Protein AF-A0A7N2L5B9-F1 (afdb_monomer_lite)

Organism: Quercus lobata (NCBI:txid97700)

Secondary structure (DSSP, 8-state):
-HHHHHHHHHHHHHHHHH----SS---EEEEEEETTEEEEEEETTSSEEEE-TT---SSS----SSTT--SS-EEEE-S--------HHHHHHHHHHHHHHHHHHHHHHHH--TT-TT-GGG-TT--

Sequence (127 aa):
MKIEESAKKCLDRIVQLYVYERQHKLVGIAFGGTMGNERVFVDEDFASVSIRHHATDKTYQPDSLFPDQGFLPVEALISEIEVWGLGGKAAKEVQSSYKKREELFTEQRRKVDLKTFGSWDDSPEKI

Radius of gyration: 24.9 Å; chains: 1; bounding box: 60×34×73 Å

Structure (mmCIF, N/CA/C/O backbone):
data_AF-A0A7N2L5B9-F1
#
_entry.id   AF-A0A7N2L5B9-F1
#
loop_
_atom_site.group_PDB
_atom_site.id
_atom_site.type_symbol
_atom_site.label_atom_id
_atom_site.label_alt_id
_atom_site.label_comp_id
_atom_site.label_asym_id
_atom_site.label_entity_id
_atom_site.label_seq_id
_atom_site.pdbx_PDB_ins_code
_atom_site.Cartn_x
_atom_site.Cartn_y
_atom_site.Cartn_z
_atom_site.occupancy
_atom_site.B_iso_or_equiv
_atom_site.auth_seq_id
_atom_site.auth_comp_id
_atom_site.auth_asym_id
_atom_site.auth_atom_id
_atom_site.pdbx_PDB_model_num
ATOM 1 N N . MET A 1 1 ? 21.483 7.565 -50.943 1.00 53.66 1 MET A N 1
ATOM 2 C CA . MET A 1 1 ? 20.057 7.934 -50.798 1.00 53.66 1 MET A CA 1
ATOM 3 C C . MET A 1 1 ? 19.184 6.806 -50.238 1.00 53.66 1 MET A C 1
ATOM 5 O O . MET A 1 1 ? 18.634 7.003 -49.172 1.00 53.66 1 MET A O 1
ATOM 9 N N . LYS A 1 2 ? 19.098 5.607 -50.845 1.00 55.34 2 LYS A N 1
ATOM 10 C CA . LYS A 1 2 ? 18.214 4.523 -50.335 1.00 55.34 2 LYS A CA 1
ATOM 11 C C . LYS A 1 2 ? 18.612 3.910 -48.976 1.00 55.34 2 LYS A C 1
ATOM 13 O O . LYS A 1 2 ? 17.758 3.408 -48.258 1.00 55.34 2 LYS A O 1
ATOM 18 N N . ILE A 1 3 ? 19.901 3.927 -48.625 1.00 55.09 3 ILE A N 1
ATOM 19 C CA . ILE A 1 3 ? 20.414 3.299 -47.391 1.00 55.09 3 ILE A CA 1
ATOM 20 C C . ILE A 1 3 ? 20.096 4.154 -46.154 1.00 55.09 3 ILE A C 1
ATOM 22 O O . ILE A 1 3 ? 19.673 3.625 -45.130 1.00 55.09 3 ILE A O 1
ATOM 26 N N . GLU A 1 4 ? 20.223 5.477 -46.266 1.00 55.88 4 GLU A N 1
ATOM 27 C CA . GLU A 1 4 ? 19.895 6.417 -45.184 1.00 55.88 4 GLU A CA 1
ATOM 28 C C . GLU A 1 4 ? 18.394 6.439 -44.884 1.00 55.88 4 GLU A C 1
ATOM 30 O O . GLU A 1 4 ? 17.987 6.533 -43.730 1.00 55.88 4 GLU A O 1
ATOM 35 N N . GLU A 1 5 ? 17.566 6.269 -45.914 1.00 63.25 5 GLU A N 1
ATOM 36 C CA . GLU A 1 5 ? 16.113 6.210 -45.782 1.00 63.25 5 GLU A CA 1
ATOM 37 C C . GLU A 1 5 ? 15.657 4.949 -45.028 1.00 63.25 5 GLU A C 1
ATOM 39 O O . GLU A 1 5 ? 14.795 5.032 -44.155 1.00 63.25 5 GLU A O 1
ATOM 44 N N . SER A 1 6 ? 16.298 3.798 -45.273 1.00 57.78 6 SER A N 1
ATOM 45 C CA . SER A 1 6 ? 16.068 2.567 -44.498 1.00 57.78 6 SER A CA 1
ATOM 46 C C . SER A 1 6 ? 16.541 2.675 -43.046 1.00 57.78 6 SER A C 1
ATOM 48 O O . SER A 1 6 ? 15.857 2.178 -42.151 1.00 57.78 6 SER A O 1
ATOM 50 N N . ALA A 1 7 ? 17.675 3.336 -42.789 1.00 58.78 7 ALA A N 1
ATOM 51 C CA . ALA A 1 7 ? 18.171 3.551 -41.428 1.00 58.78 7 ALA A CA 1
ATOM 52 C C . ALA A 1 7 ? 17.229 4.460 -40.624 1.00 58.78 7 ALA A C 1
ATOM 54 O O . ALA A 1 7 ? 16.900 4.147 -39.480 1.00 58.78 7 ALA A O 1
ATOM 55 N N . LYS A 1 8 ? 16.716 5.525 -41.254 1.00 61.16 8 LYS A N 1
ATOM 56 C CA . LYS A 1 8 ? 15.740 6.440 -40.653 1.00 61.16 8 LYS A CA 1
ATOM 57 C C . LYS A 1 8 ? 14.416 5.738 -40.348 1.00 61.16 8 LYS A C 1
ATOM 59 O O . LYS A 1 8 ? 13.914 5.855 -39.242 1.00 61.16 8 LYS A O 1
ATOM 64 N N . LYS A 1 9 ? 13.926 4.893 -41.262 1.00 63.44 9 LYS A N 1
ATOM 65 C CA . LYS A 1 9 ? 12.708 4.088 -41.058 1.00 63.44 9 LYS A CA 1
ATOM 66 C C . LYS A 1 9 ? 12.842 3.062 -39.930 1.00 63.44 9 LYS A C 1
ATOM 68 O O . LYS A 1 9 ? 11.855 2.745 -39.272 1.00 63.44 9 LYS A O 1
ATOM 73 N N . CYS A 1 10 ? 14.045 2.521 -39.727 1.00 51.75 10 CYS A N 1
ATOM 74 C CA . CYS A 1 10 ? 14.341 1.597 -38.633 1.00 51.75 10 CYS A CA 1
ATOM 75 C C . CYS A 1 10 ? 14.402 2.335 -37.286 1.00 51.75 10 CYS A C 1
ATOM 77 O O . CYS A 1 10 ? 13.784 1.893 -36.322 1.00 51.75 10 CYS A O 1
ATOM 79 N N . LEU A 1 11 ? 15.063 3.499 -37.252 1.00 57.41 11 LEU A N 1
ATOM 80 C CA . LEU A 1 11 ? 15.091 4.405 -36.100 1.00 57.41 11 LEU A CA 1
ATOM 81 C C . LEU A 1 11 ? 13.691 4.904 -35.725 1.00 57.41 11 LEU A C 1
ATOM 83 O O . LEU A 1 11 ? 13.323 4.805 -34.563 1.00 57.41 11 LEU A O 1
ATOM 87 N N . ASP A 1 12 ? 12.881 5.332 -36.692 1.00 57.59 12 ASP A N 1
ATOM 88 C CA . ASP A 1 12 ? 11.504 5.784 -36.458 1.00 57.59 12 ASP A CA 1
ATOM 89 C C . ASP A 1 12 ? 10.623 4.655 -35.894 1.00 57.59 12 ASP A C 1
ATOM 91 O O . ASP A 1 12 ? 9.808 4.889 -35.005 1.00 57.59 12 ASP A O 1
ATOM 95 N N . ARG A 1 13 ? 10.835 3.403 -36.331 1.00 53.72 13 ARG A N 1
ATOM 96 C CA . ARG A 1 13 ? 10.157 2.218 -35.771 1.00 53.72 13 ARG A CA 1
ATOM 97 C C . ARG A 1 13 ? 10.599 1.892 -34.344 1.00 53.72 13 ARG A C 1
ATOM 99 O O . ARG A 1 13 ? 9.770 1.483 -33.536 1.00 53.72 13 ARG A O 1
ATOM 106 N N . ILE A 1 14 ? 11.885 2.058 -34.034 1.00 50.78 14 ILE A N 1
ATOM 107 C CA . ILE A 1 14 ? 12.431 1.876 -32.680 1.00 50.78 14 ILE A CA 1
ATOM 108 C C . ILE A 1 14 ? 11.902 2.973 -31.747 1.00 50.78 14 ILE A C 1
ATOM 110 O O . ILE A 1 14 ? 11.513 2.680 -30.618 1.00 50.78 14 ILE A O 1
ATOM 114 N N . VAL A 1 15 ? 11.809 4.214 -32.233 1.00 51.84 15 VAL A N 1
ATOM 115 C CA . VAL A 1 15 ? 11.195 5.331 -31.502 1.00 51.84 15 VAL A CA 1
ATOM 116 C C . VAL A 1 15 ? 9.703 5.069 -31.280 1.00 51.84 15 VAL A C 1
ATOM 118 O O . VAL A 1 15 ? 9.227 5.258 -30.168 1.00 51.84 15 VAL A O 1
ATOM 121 N N . GLN A 1 16 ? 8.974 4.531 -32.262 1.00 48.62 16 GLN A N 1
ATOM 122 C CA . GLN A 1 16 ? 7.569 4.132 -32.087 1.00 48.62 16 GLN A CA 1
ATOM 123 C C . GLN A 1 16 ? 7.361 3.024 -31.043 1.00 48.62 16 GLN A C 1
ATOM 125 O O . GLN A 1 16 ? 6.324 3.008 -30.390 1.00 48.62 16 GLN A O 1
ATOM 130 N N . LEU A 1 17 ? 8.331 2.123 -30.851 1.00 46.97 17 LEU A N 1
ATOM 131 C CA . LEU A 1 17 ? 8.285 1.119 -29.779 1.00 46.97 17 LEU A CA 1
ATOM 132 C C . LEU A 1 17 ? 8.590 1.719 -28.395 1.00 46.97 17 LEU A C 1
ATOM 134 O O . LEU A 1 17 ? 8.076 1.222 -27.397 1.00 46.97 17 LEU A O 1
ATOM 138 N N . TYR A 1 18 ? 9.384 2.795 -28.327 1.00 43.50 18 TYR A N 1
ATOM 139 C CA . TYR A 1 18 ? 9.643 3.545 -27.089 1.00 43.50 18 TYR A CA 1
ATOM 140 C C . TYR A 1 18 ? 8.515 4.522 -26.723 1.00 43.50 18 TYR A C 1
ATOM 142 O O . TYR A 1 18 ? 8.337 4.833 -25.548 1.00 43.50 18 TYR A O 1
ATOM 150 N N . VAL A 1 19 ? 7.729 4.973 -27.705 1.00 43.12 19 VAL A N 1
ATOM 151 C CA . VAL A 1 19 ? 6.521 5.796 -27.522 1.00 43.12 19 VAL A CA 1
ATOM 152 C C . VAL A 1 19 ? 5.282 4.893 -27.496 1.00 43.12 19 VAL A C 1
ATOM 154 O O . VAL A 1 19 ? 4.275 5.150 -28.149 1.00 43.12 19 VAL A O 1
ATOM 157 N N . TYR A 1 20 ? 5.329 3.808 -26.722 1.00 40.22 20 TYR A N 1
ATOM 158 C CA . TYR A 1 20 ? 4.092 3.247 -26.188 1.00 40.22 20 TYR A CA 1
ATOM 159 C C . TYR A 1 20 ? 3.720 4.089 -24.968 1.00 40.22 20 TYR A C 1
ATOM 161 O O . TYR A 1 20 ? 3.953 3.710 -23.820 1.00 40.22 20 TYR A O 1
ATOM 169 N N . GLU A 1 21 ? 3.199 5.292 -25.220 1.00 44.78 21 GLU A N 1
ATOM 170 C CA . GLU A 1 21 ? 2.482 6.016 -24.179 1.00 44.78 21 GLU A CA 1
ATOM 171 C C . GLU A 1 21 ? 1.335 5.108 -23.736 1.00 44.78 21 GLU A C 1
ATOM 173 O O . GLU A 1 21 ? 0.450 4.779 -24.530 1.00 44.78 21 GLU A O 1
ATOM 178 N N . ARG A 1 22 ? 1.368 4.646 -22.477 1.00 44.94 22 ARG A N 1
ATOM 179 C CA . ARG A 1 22 ? 0.214 3.984 -21.863 1.00 44.94 22 ARG A CA 1
ATOM 180 C C . ARG A 1 22 ? -0.957 4.959 -22.000 1.00 44.94 22 ARG A C 1
ATOM 182 O O . ARG A 1 22 ? -1.039 5.927 -21.255 1.00 44.94 22 ARG A O 1
ATOM 189 N N . GLN A 1 23 ? -1.854 4.706 -22.954 1.00 48.22 23 GLN A N 1
ATOM 190 C CA . GLN A 1 23 ? -3.026 5.546 -23.243 1.00 48.22 23 GLN A CA 1
ATOM 191 C C . GLN A 1 23 ? -4.046 5.601 -22.092 1.00 48.22 23 GLN A C 1
ATOM 193 O O . GLN A 1 23 ? -5.049 6.303 -22.186 1.00 48.22 23 GLN A O 1
ATOM 198 N N . HIS A 1 24 ? -3.786 4.903 -20.988 1.00 52.44 24 HIS A N 1
ATOM 199 C CA . HIS A 1 24 ? -4.575 4.975 -19.774 1.00 52.44 24 HIS A CA 1
ATOM 200 C C . HIS A 1 24 ? -3.811 5.766 -18.721 1.00 52.44 24 HIS A C 1
ATOM 202 O O . HIS A 1 24 ? -2.700 5.404 -18.329 1.00 52.44 24 HIS A O 1
ATOM 208 N N . LYS A 1 25 ? -4.434 6.851 -18.254 1.00 61.50 25 LYS A N 1
ATOM 209 C CA . LYS A 1 25 ? -4.011 7.543 -17.042 1.00 61.50 25 LYS A CA 1
ATOM 210 C C . LYS A 1 25 ? -4.011 6.507 -15.919 1.00 61.50 25 LYS A C 1
ATOM 212 O O . LYS A 1 25 ? -5.069 5.998 -15.576 1.00 61.50 25 LYS A O 1
ATOM 217 N N . LEU A 1 26 ? -2.831 6.174 -15.404 1.00 66.00 26 LEU A N 1
ATOM 218 C CA . LEU A 1 26 ? -2.697 5.276 -14.264 1.00 66.00 26 LEU A CA 1
ATOM 219 C C . LEU A 1 26 ? -3.314 5.985 -13.053 1.00 66.00 26 LEU A C 1
ATOM 221 O O . LEU A 1 26 ? -2.792 7.003 -12.593 1.00 66.00 26 LEU A O 1
ATOM 225 N N . VAL A 1 27 ? -4.475 5.504 -12.614 1.00 82.81 27 VAL A N 1
ATOM 226 C CA . VAL A 1 27 ? -5.153 5.959 -11.399 1.00 82.81 27 VAL A CA 1
ATOM 227 C C . VAL A 1 27 ? -4.838 4.930 -10.329 1.00 82.81 27 VAL A C 1
ATOM 229 O O . VAL A 1 27 ? -4.978 3.737 -10.555 1.00 82.81 27 VAL A O 1
ATOM 232 N N . GLY A 1 28 ? -4.322 5.383 -9.195 1.00 89.38 28 GLY A N 1
ATOM 233 C CA . GLY A 1 28 ? -3.853 4.473 -8.165 1.00 89.38 28 GLY A CA 1
ATOM 234 C C . GLY A 1 28 ? -2.993 5.168 -7.127 1.00 89.38 28 GLY A C 1
ATOM 235 O O . GLY A 1 28 ? -2.860 6.398 -7.115 1.00 89.38 28 GLY A O 1
ATOM 236 N N . ILE A 1 29 ? -2.401 4.364 -6.253 1.00 91.44 29 ILE A N 1
ATOM 237 C CA . ILE A 1 29 ? -1.501 4.824 -5.198 1.00 91.44 29 ILE A CA 1
ATOM 238 C C . ILE A 1 29 ? -0.084 4.434 -5.580 1.00 91.44 29 ILE A C 1
ATOM 240 O O . ILE A 1 29 ? 0.196 3.270 -5.851 1.00 91.44 29 ILE A O 1
ATOM 244 N N . ALA A 1 30 ? 0.826 5.402 -5.564 1.00 90.06 30 ALA A N 1
ATOM 245 C CA . ALA A 1 30 ? 2.199 5.170 -5.966 1.00 90.06 30 ALA A CA 1
ATOM 246 C C . ALA A 1 30 ? 3.201 5.705 -4.946 1.00 90.06 30 ALA A C 1
ATOM 248 O O . ALA A 1 30 ? 2.984 6.748 -4.327 1.00 90.06 30 ALA A O 1
ATOM 249 N N . PHE A 1 31 ? 4.318 4.995 -4.804 1.00 88.88 31 PHE A N 1
ATOM 250 C CA . PHE A 1 31 ? 5.399 5.324 -3.885 1.00 88.88 31 PHE A CA 1
ATOM 251 C C . PHE A 1 31 ? 6.743 5.278 -4.597 1.00 88.88 31 PHE A C 1
ATOM 253 O O . PHE A 1 31 ? 7.099 4.268 -5.208 1.00 88.88 31 PHE A O 1
ATOM 260 N N . GLY A 1 32 ? 7.507 6.361 -4.438 1.00 86.38 32 GLY A N 1
ATOM 261 C CA . GLY A 1 32 ? 8.851 6.509 -4.988 1.00 86.38 32 GLY A CA 1
ATOM 262 C C . GLY A 1 32 ? 8.879 6.613 -6.511 1.00 86.38 32 GLY A C 1
ATOM 263 O O . GLY A 1 32 ? 8.048 6.040 -7.210 1.00 86.38 32 GLY A O 1
ATOM 264 N N . GLY A 1 33 ? 9.865 7.325 -7.038 1.00 82.50 33 GLY A N 1
ATOM 265 C CA . GLY A 1 33 ? 10.134 7.443 -8.464 1.00 82.50 33 GLY A CA 1
ATOM 266 C C . GLY A 1 33 ? 9.648 8.766 -9.037 1.00 82.50 33 GLY A C 1
ATOM 267 O O . GLY A 1 33 ? 9.576 9.788 -8.355 1.00 82.50 33 GLY A O 1
ATOM 268 N N . THR A 1 34 ? 9.337 8.752 -10.327 1.00 80.62 34 THR A N 1
ATOM 269 C CA . THR A 1 34 ? 8.760 9.899 -11.045 1.00 80.62 34 THR A CA 1
ATOM 270 C C . THR A 1 34 ? 7.419 9.491 -11.642 1.00 80.62 34 THR A C 1
ATOM 272 O O . THR A 1 34 ? 7.162 8.301 -11.788 1.00 80.62 34 THR A O 1
ATOM 275 N N . MET A 1 35 ? 6.544 10.449 -11.971 1.00 79.44 35 MET A N 1
ATOM 276 C CA . MET A 1 35 ? 5.233 10.121 -12.554 1.00 79.44 35 MET A CA 1
ATOM 277 C C . MET A 1 35 ? 5.396 9.249 -13.812 1.00 79.44 35 MET A C 1
ATOM 279 O O . MET A 1 35 ? 6.147 9.607 -14.721 1.00 79.44 35 MET A O 1
ATOM 283 N N . GLY A 1 36 ? 4.712 8.103 -13.848 1.00 78.38 36 GLY A N 1
ATOM 284 C CA . GLY A 1 36 ? 4.807 7.067 -14.884 1.00 78.38 36 GLY A CA 1
ATOM 285 C C . GLY A 1 36 ? 5.945 6.049 -14.693 1.00 78.38 36 GLY A C 1
ATOM 286 O O . GLY A 1 36 ? 5.980 5.016 -15.375 1.00 78.38 36 GLY A O 1
ATOM 287 N N . ASN A 1 37 ? 6.873 6.322 -13.774 1.00 81.25 37 ASN A N 1
ATOM 288 C CA . ASN A 1 37 ? 8.009 5.480 -13.405 1.00 81.25 37 ASN A CA 1
ATOM 289 C C . ASN A 1 37 ? 8.113 5.350 -11.888 1.00 81.25 37 ASN A C 1
ATOM 291 O O . ASN A 1 37 ? 9.122 5.721 -11.279 1.00 81.25 37 ASN A O 1
ATOM 295 N N . GLU A 1 38 ? 7.052 4.831 -11.289 1.00 86.31 38 GLU A N 1
ATOM 296 C CA . GLU A 1 38 ? 6.957 4.652 -9.851 1.00 86.31 38 GLU A CA 1
ATOM 297 C C . GLU A 1 38 ? 7.613 3.340 -9.405 1.00 86.31 38 GLU A C 1
ATOM 299 O O . GLU A 1 38 ? 7.627 2.345 -10.141 1.00 86.31 38 GLU A O 1
ATOM 304 N N . ARG A 1 39 ? 8.193 3.336 -8.200 1.00 87.25 39 ARG A N 1
ATOM 305 C CA . ARG A 1 39 ? 8.867 2.155 -7.640 1.00 87.25 39 ARG A CA 1
ATOM 306 C C . ARG A 1 39 ? 7.858 1.104 -7.198 1.00 87.25 39 ARG A C 1
ATOM 308 O O . ARG A 1 39 ? 8.072 -0.082 -7.436 1.00 87.25 39 ARG A O 1
ATOM 315 N N . VAL A 1 40 ? 6.781 1.545 -6.559 1.00 90.44 40 VAL A N 1
ATOM 316 C CA . VAL A 1 40 ? 5.618 0.725 -6.219 1.00 90.44 40 VAL A CA 1
ATOM 317 C C . VAL A 1 40 ? 4.389 1.473 -6.697 1.00 90.44 40 VAL A C 1
ATOM 319 O O . VAL A 1 40 ? 4.199 2.628 -6.326 1.00 90.44 40 VAL A O 1
ATOM 322 N N . PHE A 1 41 ? 3.560 0.827 -7.503 1.00 91.38 41 PHE A N 1
ATOM 323 C CA . PHE A 1 41 ? 2.280 1.367 -7.941 1.00 91.38 41 PHE A CA 1
ATOM 324 C C . PHE A 1 41 ? 1.196 0.324 -7.706 1.00 91.38 41 PHE A C 1
ATOM 326 O O . PHE A 1 41 ? 1.312 -0.800 -8.191 1.00 9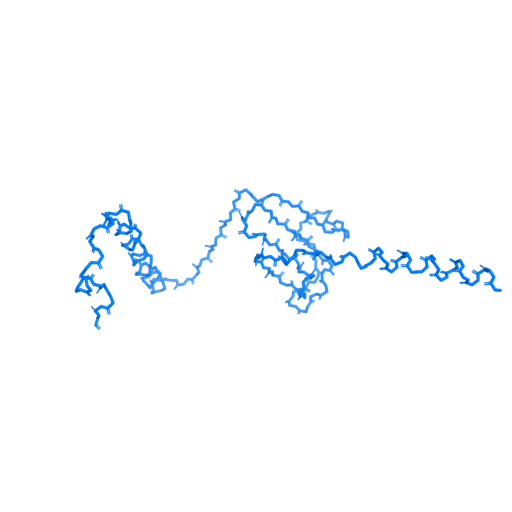1.38 41 PHE A O 1
ATOM 333 N N . VAL A 1 42 ? 0.171 0.706 -6.957 1.00 93.38 42 VAL A N 1
ATOM 334 C CA . VAL A 1 42 ? -1.033 -0.077 -6.695 1.00 93.38 42 VAL A CA 1
ATOM 335 C C . VAL A 1 42 ? -2.162 0.520 -7.514 1.00 93.38 42 VAL A C 1
ATOM 337 O O . VAL A 1 42 ? -2.383 1.731 -7.471 1.00 93.38 42 VAL A O 1
ATOM 340 N N . ASP A 1 43 ? -2.848 -0.339 -8.252 1.00 90.69 43 ASP A N 1
ATOM 341 C CA . ASP A 1 43 ? -3.959 0.051 -9.111 1.00 90.69 43 ASP A CA 1
ATOM 342 C C . ASP A 1 43 ? -5.174 0.555 -8.310 1.00 90.69 43 ASP A C 1
ATOM 344 O O . ASP A 1 43 ? -5.311 0.248 -7.122 1.00 90.69 43 ASP A O 1
ATOM 348 N N . GLU A 1 44 ? -6.056 1.324 -8.955 1.00 90.00 44 GLU A N 1
ATOM 349 C CA . GLU A 1 44 ? -7.255 1.927 -8.343 1.00 90.00 44 GLU A CA 1
ATOM 350 C C . GLU A 1 44 ? -8.128 0.904 -7.602 1.00 90.00 44 GLU A C 1
ATOM 352 O O . GLU A 1 44 ? -8.592 1.167 -6.491 1.00 90.00 44 GLU A O 1
ATOM 357 N N . ASP A 1 45 ? -8.282 -0.285 -8.183 1.00 89.19 45 ASP A N 1
ATOM 358 C CA . ASP A 1 45 ? -9.121 -1.352 -7.636 1.00 89.19 45 ASP A CA 1
ATOM 359 C C . ASP A 1 45 ? -8.409 -2.192 -6.563 1.00 89.19 45 ASP A C 1
ATOM 361 O O . ASP A 1 45 ? -8.958 -3.186 -6.085 1.00 89.19 45 ASP A O 1
ATOM 365 N N . PHE A 1 46 ? -7.167 -1.843 -6.200 1.00 89.38 46 PHE A N 1
ATOM 366 C CA . PHE A 1 46 ? -6.313 -2.607 -5.282 1.00 89.38 46 PHE A CA 1
ATOM 367 C C . PHE A 1 46 ? -6.130 -4.084 -5.679 1.00 89.38 46 PHE A C 1
ATOM 369 O O . PHE A 1 46 ? -5.754 -4.914 -4.855 1.00 89.38 46 PHE A O 1
ATOM 376 N N . ALA A 1 47 ? -6.378 -4.425 -6.945 1.00 90.50 47 ALA A N 1
ATOM 377 C CA . ALA A 1 47 ? -6.291 -5.793 -7.442 1.00 90.50 47 ALA A CA 1
ATOM 378 C C . ALA A 1 47 ? -4.848 -6.201 -7.762 1.00 90.50 47 ALA A C 1
ATOM 380 O O . ALA A 1 47 ? -4.470 -7.364 -7.606 1.00 90.50 47 ALA A O 1
ATOM 381 N N . SER A 1 48 ? -4.035 -5.246 -8.219 1.00 91.88 48 SER A N 1
ATOM 382 C CA . SER A 1 48 ? -2.669 -5.499 -8.661 1.00 91.88 48 SER A CA 1
ATOM 383 C C . SER A 1 48 ? -1.687 -4.445 -8.167 1.00 91.88 48 SER A C 1
ATOM 385 O O . SER A 1 48 ? -2.035 -3.288 -7.915 1.00 91.88 48 SER A O 1
ATOM 387 N N . VAL A 1 49 ? -0.437 -4.877 -8.030 1.00 92.56 49 VAL A N 1
ATOM 388 C CA . VAL A 1 49 ? 0.717 -4.043 -7.718 1.00 92.56 49 VAL A CA 1
ATOM 389 C C . VAL A 1 49 ? 1.783 -4.247 -8.783 1.00 92.56 49 VAL A C 1
ATOM 391 O O . VAL A 1 49 ? 2.071 -5.372 -9.191 1.00 92.56 49 VAL A O 1
ATOM 394 N N . SER A 1 50 ? 2.399 -3.153 -9.213 1.00 90.75 50 SER A N 1
ATOM 395 C CA . SER A 1 50 ? 3.585 -3.167 -10.060 1.00 90.75 50 SER A CA 1
ATOM 396 C C . SER A 1 50 ? 4.789 -2.637 -9.289 1.00 90.75 50 SER A C 1
ATOM 398 O O . SER A 1 50 ? 4.707 -1.621 -8.595 1.00 90.75 50 SER A O 1
ATOM 400 N N . ILE A 1 51 ? 5.910 -3.351 -9.390 1.00 90.19 51 ILE A N 1
ATOM 401 C CA . ILE A 1 51 ? 7.139 -3.063 -8.654 1.00 90.19 51 ILE A CA 1
ATOM 402 C C . ILE A 1 51 ? 8.296 -2.879 -9.635 1.00 90.19 51 ILE A C 1
ATOM 404 O O . ILE A 1 51 ? 8.578 -3.751 -10.461 1.00 90.19 51 ILE A O 1
ATOM 408 N N . ARG A 1 52 ? 9.006 -1.754 -9.514 1.00 86.31 52 ARG A N 1
ATOM 409 C CA . ARG A 1 52 ? 10.167 -1.388 -10.337 1.00 86.31 52 ARG A CA 1
ATOM 410 C C . ARG A 1 52 ? 11.343 -0.993 -9.452 1.00 86.31 52 ARG A C 1
ATOM 412 O O . ARG A 1 52 ? 11.411 0.132 -8.972 1.00 86.31 52 ARG A O 1
ATOM 419 N N . HIS A 1 53 ? 12.311 -1.884 -9.269 1.00 77.69 53 HIS A N 1
ATOM 420 C CA . HIS A 1 53 ? 13.462 -1.586 -8.408 1.00 77.69 53 HIS A CA 1
ATOM 421 C C . HIS A 1 53 ? 14.457 -0.573 -9.011 1.00 77.69 53 HIS A C 1
ATOM 423 O O . HIS A 1 53 ? 15.152 0.118 -8.273 1.00 77.69 53 HIS A O 1
ATOM 429 N N . HIS A 1 54 ? 14.484 -0.436 -10.343 1.00 70.81 54 HIS A N 1
ATOM 430 C CA . HIS A 1 54 ? 15.316 0.538 -11.064 1.00 70.81 54 HIS A CA 1
ATOM 431 C C . HIS A 1 54 ? 14.628 1.872 -11.356 1.00 70.81 54 HIS A C 1
ATOM 433 O O . HIS A 1 54 ? 15.210 2.707 -12.055 1.00 70.81 54 HIS A O 1
ATOM 439 N N . ALA A 1 55 ? 13.396 2.082 -10.876 1.00 68.62 55 ALA A N 1
ATOM 440 C CA . ALA A 1 55 ? 12.763 3.389 -10.983 1.00 68.62 55 ALA A CA 1
ATOM 441 C C . ALA A 1 55 ? 13.744 4.433 -10.436 1.00 68.62 55 ALA A C 1
ATOM 443 O O . ALA A 1 55 ? 14.204 4.312 -9.300 1.00 68.62 55 ALA A O 1
ATOM 444 N N . THR A 1 56 ? 14.143 5.390 -11.283 1.00 62.16 56 THR A N 1
ATOM 445 C CA . THR A 1 56 ? 15.144 6.403 -10.937 1.00 62.16 56 THR A CA 1
ATOM 446 C C . THR A 1 56 ? 14.510 7.365 -9.950 1.00 62.16 56 THR A C 1
ATOM 448 O O . THR A 1 56 ? 13.947 8.398 -10.306 1.00 62.16 56 THR A O 1
ATOM 451 N N . ASP A 1 57 ? 14.535 6.947 -8.699 1.00 62.72 57 ASP A N 1
ATOM 452 C CA . ASP A 1 57 ? 13.949 7.642 -7.585 1.00 62.72 57 ASP A CA 1
ATOM 453 C C . ASP A 1 57 ? 15.036 8.396 -6.819 1.00 62.72 57 ASP A C 1
ATOM 455 O O . ASP A 1 57 ? 16.141 7.891 -6.619 1.00 62.7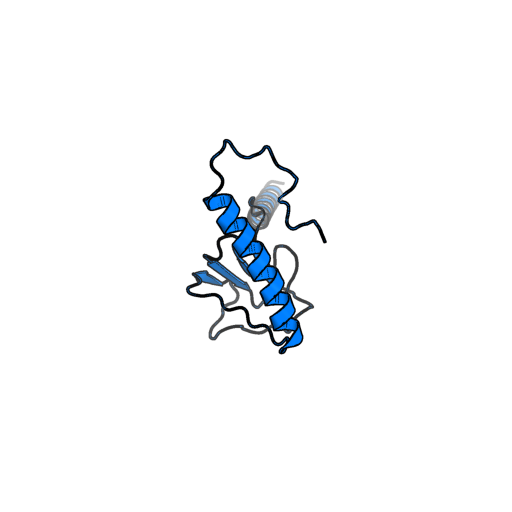2 57 ASP A O 1
ATOM 459 N N . LYS A 1 58 ? 14.721 9.618 -6.389 1.00 66.94 58 LYS A N 1
ATOM 460 C CA . LYS A 1 58 ? 15.537 10.351 -5.409 1.00 66.94 58 LYS A CA 1
ATOM 461 C C . LYS A 1 58 ? 15.018 10.157 -3.983 1.00 66.94 58 LYS A C 1
ATOM 463 O O . LYS A 1 58 ? 15.700 10.551 -3.042 1.00 66.94 58 LYS A O 1
ATOM 468 N N . THR A 1 59 ? 13.815 9.609 -3.825 1.00 70.44 59 THR A N 1
ATOM 469 C CA . THR A 1 59 ? 13.120 9.458 -2.548 1.00 70.44 59 THR A CA 1
ATOM 470 C C . THR A 1 59 ? 13.615 8.246 -1.765 1.00 70.44 59 THR A C 1
ATOM 472 O O . THR A 1 59 ? 13.801 8.357 -0.554 1.00 70.44 59 THR A O 1
ATOM 475 N N . TYR A 1 60 ? 13.892 7.120 -2.425 1.00 77.81 60 TYR A N 1
ATOM 476 C CA . TYR A 1 60 ? 14.385 5.910 -1.766 1.00 77.81 60 TYR A CA 1
ATOM 477 C C . TYR A 1 60 ? 15.673 5.371 -2.394 1.00 77.81 60 TYR A C 1
ATOM 479 O O . TYR A 1 60 ? 15.923 5.546 -3.584 1.00 77.81 60 TYR A O 1
ATOM 487 N N . GLN A 1 61 ? 16.476 4.656 -1.596 1.00 77.94 61 GLN A N 1
ATOM 488 C CA . GLN A 1 61 ? 17.651 3.950 -2.106 1.00 77.94 61 GLN A CA 1
ATOM 489 C C . GLN A 1 61 ? 17.212 2.882 -3.125 1.00 77.94 61 GLN A C 1
ATOM 491 O O . GLN A 1 61 ? 16.295 2.107 -2.817 1.00 77.94 61 GLN A O 1
ATOM 496 N N . PRO A 1 62 ? 17.838 2.831 -4.316 1.00 72.00 62 PRO A N 1
ATOM 497 C CA . PRO A 1 62 ? 17.548 1.810 -5.309 1.00 72.00 62 PRO A CA 1
ATOM 498 C C . PRO A 1 62 ? 18.060 0.469 -4.791 1.00 72.00 62 PRO A C 1
ATOM 500 O O . PRO A 1 62 ? 19.262 0.273 -4.633 1.00 72.00 62 PRO A O 1
ATOM 503 N N . ASP A 1 63 ? 17.131 -0.428 -4.489 1.00 79.19 63 ASP A N 1
ATOM 504 C CA . ASP A 1 63 ? 17.431 -1.802 -4.107 1.00 79.19 63 ASP A CA 1
ATOM 505 C C . ASP A 1 63 ? 16.217 -2.693 -4.386 1.00 79.19 63 ASP A C 1
ATOM 507 O O . ASP A 1 63 ? 15.089 -2.208 -4.578 1.00 79.19 63 ASP A O 1
ATOM 511 N N . SER A 1 64 ? 16.452 -3.995 -4.413 1.00 83.25 64 SER A N 1
ATOM 512 C CA . SER A 1 64 ? 15.417 -4.995 -4.612 1.00 83.25 64 SER A CA 1
ATOM 513 C C . SER A 1 64 ? 14.413 -4.989 -3.460 1.00 83.25 64 SER A C 1
ATOM 515 O O . SER A 1 64 ? 14.795 -4.936 -2.293 1.00 83.25 64 SER A O 1
ATOM 517 N N . LEU A 1 65 ? 13.117 -5.052 -3.773 1.00 85.44 65 LEU A N 1
ATOM 518 C CA . LEU A 1 65 ? 12.066 -5.145 -2.748 1.00 85.44 65 LEU A CA 1
ATOM 519 C C . LEU A 1 65 ? 11.746 -6.598 -2.371 1.00 85.44 65 LEU A C 1
ATOM 521 O O . LEU A 1 65 ? 11.167 -6.846 -1.317 1.00 85.44 65 LEU A O 1
ATOM 525 N N . PHE A 1 66 ? 12.138 -7.555 -3.211 1.00 85.94 66 PHE A N 1
ATOM 526 C CA . PHE A 1 66 ? 11.999 -8.989 -2.968 1.00 85.94 66 PHE A CA 1
ATOM 527 C C . PHE A 1 66 ? 13.166 -9.762 -3.616 1.00 85.94 66 PHE A C 1
ATOM 529 O O . PHE A 1 66 ? 13.888 -9.196 -4.438 1.00 85.94 66 PHE A O 1
ATOM 536 N N . PRO A 1 67 ? 13.416 -11.028 -3.243 1.00 87.19 67 PRO A N 1
ATOM 537 C CA . PRO A 1 67 ? 14.507 -11.815 -3.820 1.00 87.19 67 PRO A CA 1
ATOM 538 C C . PRO A 1 67 ? 14.348 -12.026 -5.331 1.00 87.19 67 PRO A C 1
ATOM 540 O O . PRO A 1 67 ? 13.231 -12.130 -5.828 1.00 87.19 67 PRO A O 1
ATOM 543 N N . ASP A 1 68 ? 15.466 -12.118 -6.053 1.00 83.25 68 ASP A N 1
ATOM 544 C CA . ASP A 1 68 ? 15.507 -12.447 -7.488 1.00 83.25 68 ASP A CA 1
ATOM 545 C C . ASP A 1 68 ? 14.720 -11.487 -8.403 1.00 83.25 68 ASP A C 1
ATOM 547 O O . ASP A 1 68 ? 14.275 -11.850 -9.495 1.00 83.25 68 ASP A O 1
ATOM 551 N N . GLN A 1 69 ? 14.568 -10.228 -7.984 1.00 80.19 69 GLN A N 1
ATOM 552 C CA . GLN A 1 69 ? 13.946 -9.203 -8.810 1.00 80.19 69 GLN A CA 1
ATOM 553 C C . GLN A 1 69 ? 14.840 -8.878 -10.016 1.00 80.19 69 GLN A C 1
ATOM 555 O O . GLN A 1 69 ? 15.908 -8.280 -9.893 1.00 80.19 69 GLN A O 1
ATOM 560 N N . GLY A 1 70 ? 14.394 -9.277 -11.207 1.00 80.06 70 GLY A N 1
ATOM 561 C CA . GLY A 1 70 ? 15.041 -8.908 -12.465 1.00 80.06 70 GLY A CA 1
ATOM 562 C C . GLY A 1 70 ? 14.855 -7.427 -12.821 1.00 80.06 70 GLY A C 1
ATOM 563 O O . GLY A 1 70 ? 14.117 -6.692 -12.166 1.00 80.06 70 GLY A O 1
ATOM 564 N N . PHE A 1 71 ? 15.494 -6.988 -13.912 1.00 78.56 71 PHE A N 1
ATOM 565 C CA . PHE A 1 71 ? 15.429 -5.600 -14.406 1.00 78.56 71 PHE A CA 1
ATOM 566 C C . PHE A 1 71 ? 14.010 -5.157 -14.811 1.00 78.56 71 PHE A C 1
ATOM 568 O O . PHE A 1 71 ? 13.688 -3.969 -14.799 1.00 78.56 71 PHE A O 1
ATOM 575 N N . LEU A 1 72 ? 13.161 -6.112 -15.199 1.00 82.25 72 LEU A N 1
ATOM 576 C CA . LEU A 1 72 ? 11.813 -5.841 -15.686 1.00 82.25 72 LEU A CA 1
ATOM 577 C C . LEU A 1 72 ? 10.851 -5.495 -14.538 1.00 82.25 72 LEU A C 1
ATOM 579 O O . LEU A 1 72 ? 10.991 -6.032 -13.438 1.00 82.25 72 LEU A O 1
ATOM 583 N N . PRO A 1 73 ? 9.848 -4.631 -14.792 1.00 85.56 73 PRO A N 1
ATOM 584 C CA . PRO A 1 73 ? 8.740 -4.437 -13.868 1.00 85.56 73 PRO A CA 1
ATOM 585 C C . PRO A 1 73 ? 8.070 -5.770 -13.548 1.00 85.56 73 PRO A C 1
ATOM 587 O O . PRO A 1 73 ? 7.773 -6.548 -14.456 1.00 85.56 73 PRO A O 1
ATOM 590 N N . VAL A 1 74 ? 7.820 -6.014 -12.265 1.00 89.38 74 VAL A N 1
ATOM 591 C CA . VAL A 1 74 ? 7.083 -7.195 -11.817 1.00 89.38 74 VAL A CA 1
ATOM 592 C C . VAL A 1 74 ? 5.679 -6.776 -11.433 1.00 89.38 74 VAL A C 1
ATOM 594 O O . VAL A 1 74 ? 5.505 -5.845 -10.650 1.00 89.38 74 VAL A O 1
ATOM 597 N N . GLU A 1 75 ? 4.694 -7.459 -12.003 1.00 90.69 75 GLU A N 1
ATOM 598 C CA . GLU A 1 75 ? 3.279 -7.287 -11.695 1.00 90.69 75 GLU A CA 1
ATOM 599 C C . GLU A 1 75 ? 2.812 -8.474 -10.852 1.00 90.69 75 GLU A C 1
ATOM 601 O O . GLU A 1 75 ? 3.122 -9.628 -11.155 1.00 90.69 75 GLU A O 1
ATOM 606 N N . ALA A 1 76 ? 2.093 -8.188 -9.772 1.00 91.06 76 ALA A N 1
ATOM 607 C CA . ALA A 1 76 ? 1.565 -9.188 -8.858 1.00 91.06 76 ALA A CA 1
ATOM 608 C C . ALA A 1 76 ? 0.132 -8.838 -8.453 1.00 91.06 76 ALA A C 1
ATOM 610 O O . ALA A 1 76 ? -0.255 -7.671 -8.440 1.00 91.06 76 ALA A O 1
ATOM 611 N N . LEU A 1 77 ? -0.650 -9.859 -8.104 1.00 94.06 77 LEU A N 1
ATOM 612 C CA . LEU A 1 77 ? -1.978 -9.680 -7.526 1.00 94.06 77 LEU A CA 1
ATOM 613 C C . LEU A 1 77 ? -1.863 -9.446 -6.023 1.00 94.06 77 LEU A C 1
ATOM 615 O O . LEU A 1 77 ? -1.043 -10.074 -5.348 1.00 94.06 77 LEU A O 1
ATOM 619 N N . ILE A 1 78 ? -2.702 -8.559 -5.504 1.00 94.06 78 ILE A N 1
ATOM 620 C CA . ILE A 1 78 ? -2.725 -8.243 -4.081 1.00 94.06 78 ILE A CA 1
ATOM 621 C C . ILE A 1 78 ? -3.754 -9.140 -3.393 1.00 94.06 78 ILE A C 1
ATOM 623 O O . ILE A 1 78 ? -4.920 -9.166 -3.773 1.00 94.06 78 ILE A O 1
ATOM 627 N N . SER A 1 79 ? -3.319 -9.881 -2.372 1.00 93.69 79 SER A N 1
ATOM 628 C CA . SER A 1 79 ? -4.223 -10.696 -1.548 1.00 93.69 79 SER A CA 1
ATOM 629 C C . SER A 1 79 ? -4.817 -9.904 -0.385 1.00 93.69 79 SER A C 1
ATOM 631 O O . SER A 1 79 ? -5.974 -10.104 -0.032 1.00 93.69 79 SER A O 1
ATOM 633 N N . GLU A 1 80 ? -4.017 -9.044 0.242 1.00 92.62 80 GLU A N 1
ATOM 634 C CA . GLU A 1 80 ? -4.392 -8.292 1.436 1.00 92.62 80 GLU A CA 1
ATOM 635 C C . GLU A 1 80 ? -3.580 -6.996 1.502 1.00 92.62 80 GLU A C 1
ATOM 637 O O . GLU A 1 80 ? -2.415 -6.961 1.096 1.00 92.62 80 GLU A O 1
ATOM 642 N N . ILE A 1 81 ? -4.205 -5.929 2.005 1.00 91.25 81 ILE A N 1
ATOM 643 C CA . ILE A 1 81 ? -3.558 -4.641 2.256 1.00 91.25 81 ILE A CA 1
ATOM 644 C C . ILE A 1 81 ? -3.835 -4.245 3.692 1.00 91.25 81 ILE A C 1
ATOM 646 O O . ILE A 1 81 ? -4.985 -4.063 4.091 1.00 91.25 81 ILE A O 1
ATOM 650 N N . GLU A 1 82 ? -2.763 -4.030 4.441 1.00 91.19 82 GLU A N 1
ATOM 651 C CA . GLU A 1 82 ? -2.830 -3.529 5.802 1.00 91.19 82 GLU A CA 1
ATOM 652 C C . GLU A 1 82 ? -2.214 -2.135 5.882 1.00 91.19 82 GLU A C 1
ATOM 654 O O . GLU A 1 82 ? -1.120 -1.880 5.372 1.00 91.19 82 GLU A O 1
ATOM 659 N N . VAL A 1 83 ? -2.904 -1.223 6.566 1.00 89.50 83 VAL A N 1
ATOM 660 C CA . VAL A 1 83 ? -2.410 0.131 6.826 1.00 89.50 83 VAL A CA 1
ATOM 661 C C . VAL A 1 83 ? -2.330 0.341 8.330 1.00 89.50 83 VAL A C 1
ATOM 663 O O . VAL A 1 83 ? -3.344 0.392 9.027 1.00 89.50 83 VAL A O 1
ATOM 666 N N . TRP A 1 84 ? -1.106 0.483 8.832 1.00 86.31 84 TRP A N 1
ATOM 667 C CA . TRP A 1 84 ? -0.819 0.615 10.257 1.00 86.31 84 TRP A CA 1
ATOM 668 C C . TRP A 1 84 ? -0.581 2.080 10.638 1.00 86.31 84 TRP A C 1
ATOM 670 O O . TRP A 1 84 ? 0.271 2.756 10.066 1.00 86.31 84 TRP A O 1
ATOM 680 N N . GLY A 1 85 ? -1.316 2.576 11.636 1.00 84.00 85 GLY A N 1
ATOM 681 C CA . GLY A 1 85 ? -1.150 3.927 12.179 1.00 84.00 85 GLY A CA 1
ATOM 682 C C . GLY A 1 85 ? -0.592 3.913 13.603 1.00 84.00 85 GLY A C 1
ATOM 683 O O . GLY A 1 85 ? -1.181 3.305 14.493 1.00 84.00 85 GLY A O 1
ATOM 684 N N . LEU A 1 86 ? 0.503 4.636 13.853 1.00 81.00 86 LEU A N 1
ATOM 685 C CA . LEU A 1 86 ? 1.168 4.716 15.167 1.00 81.00 86 LEU A CA 1
ATOM 686 C C . LEU A 1 86 ? 0.798 5.992 15.951 1.00 81.00 86 LEU A C 1
ATOM 688 O O . LEU A 1 86 ? 1.659 6.686 16.481 1.00 81.00 86 LEU A O 1
ATOM 692 N N . GLY A 1 87 ? -0.489 6.342 16.010 1.00 83.12 87 GLY A N 1
ATOM 693 C CA . GLY A 1 87 ? -0.940 7.644 16.532 1.00 83.12 87 GLY A CA 1
ATOM 694 C C . GLY A 1 87 ? -1.246 7.724 18.041 1.00 83.12 87 GLY A C 1
ATOM 695 O O . GLY A 1 87 ? -1.598 8.790 18.546 1.00 83.12 87 GLY A O 1
ATOM 696 N N . GLY A 1 88 ? -1.150 6.619 18.785 1.00 88.31 88 GLY A N 1
ATOM 697 C CA . GLY A 1 88 ? -1.502 6.586 20.211 1.00 88.31 88 GLY A CA 1
ATOM 698 C C . GLY A 1 88 ? -2.994 6.841 20.496 1.00 88.31 88 GLY A C 1
ATOM 699 O O . GLY A 1 88 ? -3.841 6.807 19.602 1.00 88.31 88 GLY A O 1
ATOM 700 N N . LYS A 1 89 ? -3.342 7.073 21.772 1.00 86.31 89 LYS A N 1
ATOM 701 C CA . LYS A 1 89 ? -4.747 7.165 22.220 1.00 86.31 89 LYS A CA 1
ATOM 702 C C . LYS A 1 89 ? -5.489 8.374 21.634 1.00 86.31 89 LYS A C 1
ATOM 704 O O . LYS A 1 89 ? -6.609 8.217 21.165 1.00 86.31 89 LYS A O 1
ATOM 709 N N . ALA A 1 90 ? -4.849 9.544 21.602 1.00 86.50 90 ALA A N 1
ATOM 710 C CA . ALA A 1 90 ? -5.465 10.771 21.095 1.00 86.50 90 ALA A CA 1
ATOM 711 C C . ALA A 1 90 ? -5.801 10.678 19.595 1.00 86.50 90 ALA A C 1
ATOM 713 O O . ALA A 1 90 ? -6.919 10.991 19.190 1.00 86.50 90 ALA A O 1
ATOM 714 N N . ALA A 1 91 ? -4.880 10.171 18.765 1.00 85.38 91 ALA A N 1
ATOM 715 C CA . ALA A 1 91 ? -5.170 9.978 17.345 1.00 85.38 91 ALA A CA 1
ATOM 716 C C . ALA A 1 91 ? -6.253 8.913 17.124 1.00 85.38 91 ALA A C 1
ATOM 718 O O . ALA A 1 91 ? -7.077 9.061 16.225 1.00 85.38 91 ALA A O 1
ATOM 719 N N . LYS A 1 92 ? -6.297 7.869 17.966 1.00 85.38 92 LYS A N 1
ATOM 720 C CA . LYS A 1 92 ? -7.353 6.850 17.913 1.00 85.38 92 LYS A CA 1
ATOM 721 C C . LYS A 1 92 ? -8.732 7.439 18.206 1.00 85.38 92 LYS A C 1
ATOM 723 O O . LYS A 1 92 ? -9.691 7.064 17.539 1.00 85.38 92 LYS A O 1
ATOM 728 N N . GLU A 1 93 ? -8.850 8.352 19.167 1.00 87.56 93 GLU A N 1
ATOM 729 C CA . GLU A 1 93 ? -10.116 9.031 19.482 1.00 87.56 93 GLU A CA 1
ATOM 730 C C . GLU A 1 93 ? -10.598 9.892 18.306 1.00 87.56 93 GLU A C 1
ATOM 732 O O . GLU A 1 93 ? -11.761 9.795 17.913 1.00 87.56 93 GLU A O 1
ATOM 737 N N . VAL A 1 94 ? -9.690 10.642 17.675 1.00 85.81 94 VAL A N 1
ATOM 738 C CA . VAL A 1 94 ? -9.984 11.444 16.475 1.00 85.81 94 VAL A CA 1
ATOM 739 C C . VAL A 1 94 ? -10.371 10.559 15.283 1.00 85.81 94 VAL A C 1
ATOM 741 O O . VAL A 1 94 ? -11.370 10.809 14.615 1.00 85.81 94 VAL A O 1
ATOM 744 N N . GLN A 1 95 ? -9.641 9.472 15.027 1.00 84.31 95 GLN A N 1
ATOM 745 C CA . GLN A 1 95 ? -10.005 8.519 13.973 1.00 84.31 95 GLN A CA 1
ATOM 746 C C . GLN A 1 95 ? -11.359 7.855 14.251 1.00 84.31 95 GLN A C 1
ATOM 748 O O . GLN A 1 95 ? -12.155 7.665 13.334 1.00 84.31 95 GLN A O 1
ATOM 753 N N . SER A 1 96 ? -11.648 7.536 15.516 1.00 85.50 96 SER A N 1
ATOM 754 C CA . SER A 1 96 ? -12.917 6.922 15.918 1.00 85.50 96 SER A CA 1
ATOM 755 C C . SER A 1 96 ? -14.095 7.877 15.739 1.00 85.50 96 SER A C 1
ATOM 757 O O . SER A 1 96 ? -15.167 7.435 15.330 1.00 85.50 96 SER A O 1
ATOM 759 N N . SER A 1 97 ? -13.916 9.178 15.998 1.00 86.19 97 SER A N 1
ATOM 760 C CA . SER A 1 97 ? -14.969 10.171 15.761 1.00 86.19 97 SER A CA 1
ATOM 761 C C . SER A 1 97 ? -15.260 10.333 14.266 1.00 86.19 97 SER A C 1
ATOM 763 O O . SER A 1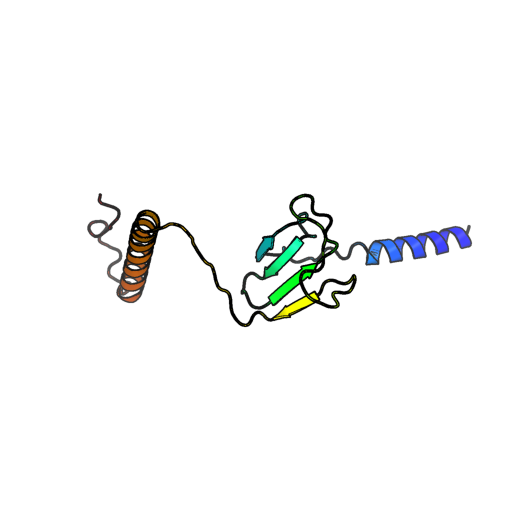 97 ? -16.430 10.343 13.877 1.00 86.19 97 SER A O 1
ATOM 765 N N . TYR A 1 98 ? -14.228 10.349 13.415 1.00 86.44 98 TYR A N 1
ATOM 766 C CA . TYR A 1 98 ? -14.409 10.356 11.961 1.00 86.44 98 TYR A CA 1
ATOM 767 C C . TYR A 1 98 ? -15.078 9.084 11.446 1.00 86.44 98 TYR A C 1
ATOM 769 O O . TYR A 1 98 ? -16.005 9.173 10.642 1.00 86.44 98 TYR A O 1
ATOM 777 N N . LYS A 1 99 ? -14.669 7.914 11.945 1.00 86.25 99 LYS A N 1
ATOM 778 C CA . LYS A 1 99 ? -15.277 6.639 11.560 1.00 86.25 99 LYS A CA 1
ATOM 779 C C . LYS A 1 99 ? -16.756 6.582 11.947 1.00 86.25 99 LYS A C 1
ATOM 781 O O . LYS A 1 99 ? -17.594 6.264 11.113 1.00 86.25 99 LYS A O 1
ATOM 786 N N . LYS A 1 100 ? -17.088 6.987 13.177 1.00 86.12 100 LYS A N 1
ATOM 787 C CA . LYS A 1 100 ? -18.474 7.044 13.662 1.00 86.12 100 LYS A CA 1
ATOM 788 C C . LYS A 1 100 ? -19.336 7.994 12.829 1.00 86.12 100 LYS A C 1
ATOM 790 O O . LYS A 1 100 ? -20.504 7.712 12.584 1.00 86.12 100 LYS A O 1
ATOM 795 N N . ARG A 1 101 ? -18.763 9.112 12.377 1.00 83.19 101 ARG A N 1
ATOM 796 C CA . ARG A 1 101 ? -19.443 10.054 11.485 1.00 83.19 101 ARG A CA 1
ATOM 797 C C . ARG A 1 101 ? -19.776 9.411 10.133 1.00 83.19 101 ARG A C 1
ATOM 799 O O . ARG A 1 101 ? -20.919 9.496 9.700 1.00 83.19 101 ARG A O 1
ATOM 806 N N . GLU A 1 102 ? -18.819 8.736 9.501 1.0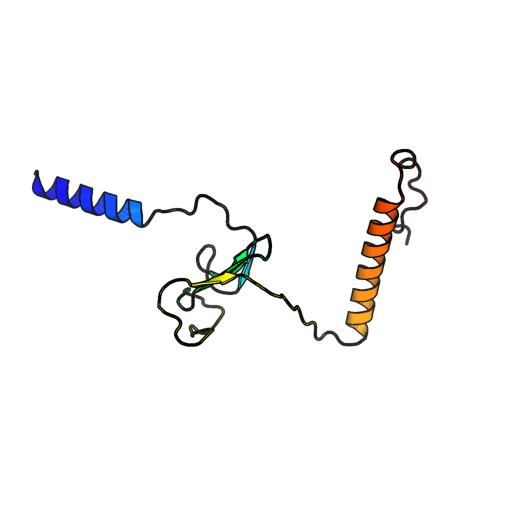0 83.31 102 GLU A N 1
ATOM 807 C CA . GLU A 1 102 ? -19.043 8.008 8.238 1.00 83.31 102 GLU A CA 1
ATOM 808 C C . GLU A 1 102 ? -20.052 6.857 8.385 1.00 83.31 102 GLU A C 1
ATOM 810 O O . GLU A 1 102 ? -20.914 6.668 7.525 1.00 83.31 102 GLU A O 1
ATOM 815 N N . GLU A 1 103 ? -20.005 6.116 9.495 1.00 84.69 103 GLU A N 1
ATOM 816 C CA . GLU A 1 103 ? -20.964 5.044 9.794 1.00 84.69 103 GLU A CA 1
ATOM 817 C C . GLU A 1 103 ? -22.395 5.585 9.924 1.00 84.69 103 GLU A C 1
ATOM 819 O O . GLU A 1 103 ? -23.315 5.029 9.325 1.00 84.69 103 GLU A O 1
ATOM 824 N N . LEU A 1 104 ? -22.587 6.711 10.621 1.00 81.50 104 LEU A N 1
ATOM 825 C CA . LEU A 1 104 ? -23.891 7.375 10.724 1.00 81.50 104 LEU A CA 1
ATOM 826 C C . LEU A 1 104 ? -24.402 7.840 9.357 1.00 81.50 104 LEU A C 1
ATOM 828 O O . LEU A 1 104 ? -25.570 7.614 9.039 1.00 81.50 104 LEU A O 1
ATOM 832 N N . PHE A 1 105 ? -23.539 8.429 8.525 1.00 76.69 105 PHE A N 1
ATOM 833 C CA . PHE A 1 105 ? -23.914 8.816 7.163 1.00 76.69 105 PHE A CA 1
ATOM 834 C C . PHE A 1 105 ? -24.264 7.608 6.292 1.00 76.69 105 PHE A C 1
ATOM 836 O O . PHE A 1 105 ? -25.222 7.663 5.522 1.00 76.69 105 PHE A O 1
ATOM 843 N N . THR A 1 106 ? -23.539 6.501 6.432 1.00 78.56 106 THR A N 1
ATOM 844 C C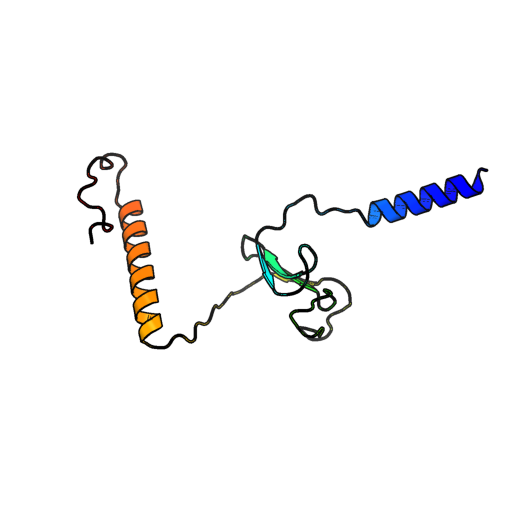A . THR A 1 106 ? -23.810 5.258 5.699 1.00 78.56 106 THR A CA 1
ATOM 845 C C . THR A 1 106 ? -25.130 4.631 6.146 1.00 78.56 106 THR A C 1
ATOM 847 O O . THR A 1 106 ? -25.946 4.238 5.310 1.00 78.56 106 THR A O 1
ATOM 850 N N . GLU A 1 107 ? -25.399 4.587 7.452 1.00 78.00 107 GLU A N 1
ATOM 851 C CA . GLU A 1 107 ? -26.666 4.093 7.991 1.00 78.00 107 GLU A CA 1
ATOM 852 C C . GLU A 1 107 ? -27.855 4.971 7.606 1.00 78.00 107 GLU A C 1
ATOM 854 O O . GLU A 1 107 ? -28.907 4.435 7.253 1.00 78.00 107 GLU A O 1
ATOM 859 N N . GLN A 1 108 ? -27.708 6.298 7.651 1.00 67.75 108 GLN A N 1
ATOM 860 C CA . GLN A 1 108 ? -28.745 7.216 7.190 1.00 67.75 108 GLN A CA 1
ATOM 861 C C . GLN A 1 108 ? -28.986 7.046 5.690 1.00 67.75 108 GLN A C 1
ATOM 863 O O . GLN A 1 108 ? -30.130 6.863 5.293 1.00 67.75 108 GLN A O 1
ATOM 868 N N . ARG A 1 109 ? -27.941 6.964 4.856 1.00 66.12 109 ARG A N 1
ATOM 869 C CA . ARG A 1 109 ? -28.092 6.664 3.418 1.00 66.12 109 ARG A CA 1
ATOM 870 C C . ARG A 1 109 ? -28.776 5.319 3.158 1.00 66.12 109 ARG A C 1
ATOM 872 O O . ARG A 1 109 ? -29.497 5.198 2.176 1.00 66.12 109 ARG A O 1
ATOM 879 N N . ARG A 1 110 ? -28.599 4.324 4.038 1.00 66.81 110 ARG A N 1
ATOM 880 C CA . ARG A 1 110 ? -29.289 3.025 3.946 1.00 66.81 110 ARG A CA 1
ATOM 881 C C . ARG A 1 110 ? -30.753 3.081 4.402 1.00 66.81 110 ARG A C 1
ATOM 883 O O . ARG A 1 110 ? -31.549 2.260 3.958 1.00 66.81 110 ARG A O 1
ATOM 890 N N . LYS A 1 111 ? -31.092 3.983 5.330 1.00 64.75 111 LYS A N 1
ATOM 891 C CA . LYS A 1 111 ? -32.429 4.116 5.943 1.00 64.75 111 LYS A CA 1
ATOM 892 C C . LYS A 1 111 ? -33.310 5.172 5.263 1.00 64.75 111 LYS A C 1
ATOM 894 O O . LYS A 1 111 ? -34.526 5.118 5.423 1.00 64.75 111 LYS A O 1
ATOM 899 N N . VAL A 1 112 ? -32.729 6.128 4.540 1.00 54.22 112 VAL A N 1
ATOM 900 C CA . VAL A 1 112 ? -33.472 7.188 3.850 1.00 54.22 112 VAL A CA 1
ATOM 901 C C . VAL A 1 112 ? -34.129 6.611 2.597 1.00 54.22 112 VAL A C 1
ATOM 903 O O . VAL A 1 112 ? -33.512 6.446 1.549 1.00 54.22 112 VAL A O 1
ATOM 906 N N . ASP A 1 113 ? -35.416 6.307 2.735 1.00 52.00 113 ASP A N 1
ATOM 907 C CA . ASP A 1 113 ? -36.361 6.180 1.631 1.00 52.00 113 ASP A CA 1
ATOM 908 C C . ASP A 1 113 ? -36.442 7.534 0.890 1.00 52.00 113 ASP A C 1
ATOM 910 O O . ASP A 1 113 ? -36.410 8.594 1.527 1.00 52.00 113 ASP A O 1
ATOM 914 N N . LEU A 1 114 ? -36.560 7.525 -0.445 1.00 54.19 114 LEU A N 1
ATOM 915 C CA . LEU A 1 114 ? -36.459 8.705 -1.335 1.00 54.19 114 LEU A CA 1
ATOM 916 C C . LEU A 1 114 ? -37.417 9.874 -0.997 1.00 54.19 114 LEU A C 1
ATOM 918 O O . LEU A 1 114 ? -37.320 10.945 -1.594 1.00 54.19 114 LEU A O 1
ATOM 922 N N . LYS A 1 115 ? -38.355 9.694 -0.061 1.00 53.22 115 LYS A N 1
ATOM 923 C CA . LYS A 1 115 ? -39.394 10.666 0.305 1.00 53.22 115 LYS A CA 1
ATOM 924 C C . LYS A 1 115 ? -39.002 11.653 1.413 1.00 53.22 115 LYS A C 1
ATOM 926 O O . LYS A 1 115 ? -39.710 12.642 1.580 1.00 53.22 115 LYS A O 1
ATOM 931 N N . THR A 1 116 ? -37.901 11.441 2.138 1.00 51.56 116 THR A N 1
ATOM 932 C CA . THR A 1 116 ? -37.563 12.245 3.339 1.00 51.56 116 THR A CA 1
ATOM 933 C C . THR A 1 116 ? -36.420 13.245 3.113 1.00 51.56 116 THR A C 1
ATOM 935 O O . THR A 1 116 ? -35.799 13.713 4.059 1.00 51.56 116 THR A O 1
ATOM 938 N N . PHE A 1 117 ? -36.144 13.647 1.870 1.00 49.72 117 PHE A N 1
ATOM 939 C CA . PHE A 1 117 ? -35.138 14.679 1.548 1.00 49.72 117 PHE A CA 1
ATOM 940 C C . PHE A 1 117 ? -35.547 16.122 1.938 1.00 49.72 117 PHE A C 1
ATOM 942 O O . PHE A 1 117 ? -34.969 17.089 1.451 1.00 49.72 117 PHE A O 1
ATOM 949 N N . GLY A 1 118 ? -36.555 16.291 2.802 1.00 48.78 118 GLY A N 1
ATOM 950 C CA . GLY A 1 118 ? -37.172 17.585 3.104 1.00 48.78 118 GLY A CA 1
ATOM 951 C C . GLY A 1 118 ? -36.755 18.270 4.409 1.00 48.78 118 GLY A C 1
ATOM 952 O O . GLY A 1 118 ? -37.182 19.400 4.618 1.00 48.78 118 GLY A O 1
ATOM 953 N N . SER A 1 119 ? -35.963 17.649 5.291 1.00 51.56 119 SER A N 1
ATOM 954 C CA . SER A 1 119 ? -35.610 18.274 6.578 1.00 51.56 119 SER A CA 1
ATOM 955 C C . SER A 1 119 ? -34.107 18.485 6.717 1.00 51.56 119 SER A C 1
ATOM 957 O O . SER A 1 119 ? -33.351 17.570 7.028 1.00 51.56 119 SER A O 1
ATOM 959 N N . TRP A 1 120 ? -33.686 19.729 6.500 1.00 49.28 120 TRP A N 1
ATOM 960 C CA . TRP A 1 120 ? -32.335 20.228 6.775 1.00 49.28 120 TRP A CA 1
ATOM 961 C C . TRP A 1 120 ? -32.053 20.366 8.290 1.00 49.28 120 TRP A C 1
ATOM 963 O O . TRP A 1 120 ? -30.928 20.661 8.684 1.00 49.28 120 TRP A O 1
ATOM 973 N N . ASP A 1 121 ? -33.051 20.121 9.151 1.00 58.75 121 ASP A N 1
ATOM 974 C CA . ASP A 1 121 ? -32.939 20.277 10.608 1.00 58.75 121 ASP A CA 1
ATOM 975 C C . ASP A 1 121 ? -32.255 19.104 11.334 1.00 58.75 121 ASP A C 1
ATOM 977 O O . ASP A 1 121 ? -31.802 19.287 12.461 1.00 58.75 121 ASP A O 1
ATOM 981 N N . ASP A 1 122 ? -32.111 17.940 10.689 1.00 56.34 122 ASP A N 1
ATOM 982 C CA . ASP A 1 122 ? -31.450 16.743 11.251 1.00 56.34 122 ASP A CA 1
ATOM 983 C C . ASP A 1 122 ? -29.970 16.607 10.833 1.00 56.34 122 ASP A C 1
ATOM 985 O O . ASP A 1 122 ? -29.353 15.554 11.019 1.00 56.34 122 ASP A O 1
ATOM 989 N N . SER A 1 123 ? -29.373 17.654 10.248 1.00 46.53 123 SER A N 1
ATOM 990 C CA . SER A 1 123 ? -27.978 17.600 9.801 1.00 46.53 123 SER A CA 1
ATOM 991 C C . SER A 1 123 ? -27.011 17.586 10.997 1.00 46.53 123 SER A C 1
ATOM 993 O O . SER A 1 123 ? -26.970 18.557 11.759 1.00 46.53 123 SER A O 1
ATOM 995 N N . PRO A 1 124 ? -26.159 16.552 11.145 1.00 52.31 124 PRO A N 1
ATOM 996 C CA . PRO A 1 124 ? -25.152 16.480 12.206 1.00 52.31 124 PRO A CA 1
ATOM 997 C C . PRO A 1 124 ? -24.000 17.492 12.033 1.00 52.31 124 PRO A C 1
ATOM 999 O O . PRO A 1 124 ? -23.051 17.477 12.812 1.00 52.31 124 PRO A O 1
ATOM 1002 N N . GLU A 1 125 ? -24.068 18.372 11.027 1.00 51.16 125 GLU A N 1
ATOM 1003 C CA . GLU A 1 125 ? -23.192 19.543 10.875 1.00 51.16 125 GLU A CA 1
ATOM 1004 C C . GLU A 1 125 ? -23.571 20.709 11.803 1.00 51.16 125 GLU A C 1
ATOM 1006 O O . GLU A 1 125 ? -22.805 21.664 11.918 1.00 51.16 125 GLU A O 1
ATOM 1011 N N . LYS A 1 126 ? -24.722 20.638 12.491 1.00 49.31 126 LYS A N 1
ATOM 1012 C CA . LYS A 1 126 ? -25.075 21.559 13.583 1.00 49.31 126 LYS A CA 1
ATOM 1013 C C . LYS A 1 126 ? -24.208 21.241 14.815 1.00 49.31 126 LYS A C 1
ATOM 1015 O O . LYS A 1 126 ?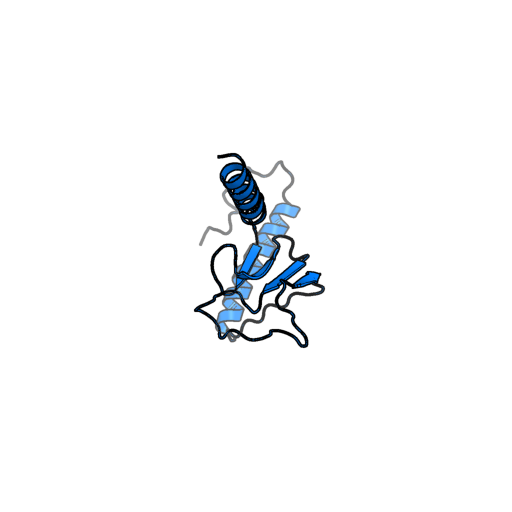 -24.609 20.476 15.692 1.00 49.31 126 LYS A O 1
ATOM 1020 N N . ILE A 1 127 ? -23.011 21.822 14.861 1.00 45.56 127 ILE A N 1
ATOM 1021 C CA . ILE A 1 127 ? -22.256 22.082 16.098 1.00 45.56 127 ILE A CA 1
ATOM 1022 C C . ILE A 1 127 ? -22.214 23.592 16.294 1.00 45.56 127 ILE A C 1
ATOM 1024 O O . ILE A 1 127 ? -21.856 24.291 15.320 1.00 45.56 127 ILE A O 1
#

pLDDT: mean 73.35, std 16.2, range [40.22, 94.06]

Foldseek 3Di:
DVVVVVVVVVVVVVVVVVPPPVPDDQDFDFDFADRVQGQWTAGPVSQKIKHALPRPGPPDDRDDPDPPDDRDIDMDTDPDDDDDDPPPDVVVVVVVVVVVVVVVVVVCVVVDDPPPPPDPPPDPVPD

InterPro domains:
  IPR006571 TLDc domain [PF07534] (18-87)